Protein AF-C3YXH1-F1 (afdb_monomer_lite)

Organism: Branchiostoma floridae (NCBI:txid7739)

pLDDT: mean 86.02, std 5.79, range [61.91, 93.56]

Sequence (155 aa):
FTSGVTTVGVNAGFVGLIANSMFRRVLQVTQARVLSALPMFLIPAVTASAAWQAFVAQSMLAGNLNCPVCAQVRGASINVLAGFINPVCLAIPMVGGLARRYYTAVLPKGNDFWEFWLKTSRPVVWRMLPALLLQAAWGAMLASKEFDLYLQISK

Secondary structure (DSSP, 8-state):
-HHHHHHHHHHHHHHHHHHHHHHHHHTT--TTHHHHHHHHHHHHHHHHHHHHIIIIIHHHHTT----HHHHHHHHHHHHHIIIIIHHHHHHHHHHHHHHHHTT-S----STTHHHHHHHHHHHHHHHHHHHHHHHHHHHHHHHHHHHHHHHHH--

Structure (mmCIF, N/CA/C/O backbone):
data_AF-C3YXH1-F1
#
_entry.id   AF-C3YXH1-F1
#
loop_
_atom_site.group_PDB
_atom_site.id
_atom_site.type_symbol
_atom_site.label_atom_id
_atom_site.label_alt_id
_atom_site.label_comp_id
_atom_site.label_asym_id
_atom_site.label_entity_id
_atom_site.label_seq_id
_atom_site.pdbx_PDB_ins_code
_atom_site.Cartn_x
_atom_site.Cartn_y
_atom_site.Cartn_z
_atom_site.occupancy
_atom_site.B_iso_or_equiv
_atom_site.auth_seq_id
_atom_site.auth_comp_id
_atom_site.auth_asym_id
_atom_site.auth_atom_id
_atom_site.pdbx_PDB_model_num
ATOM 1 N N . PHE A 1 1 ? 5.422 9.863 -15.388 1.00 75.88 1 PHE A N 1
ATOM 2 C CA . PHE A 1 1 ? 6.043 9.515 -14.097 1.00 75.88 1 PHE A CA 1
ATOM 3 C C . PHE A 1 1 ? 5.339 10.181 -12.916 1.00 75.88 1 PHE A C 1
ATOM 5 O O . PHE A 1 1 ? 4.780 9.474 -12.091 1.00 75.88 1 PHE A O 1
ATOM 12 N N . THR A 1 2 ? 5.251 11.517 -12.828 1.00 80.44 2 THR A N 1
ATOM 13 C CA . THR A 1 2 ? 4.591 12.185 -11.678 1.00 80.44 2 THR A CA 1
ATOM 14 C C . THR A 1 2 ? 3.110 11.822 -11.510 1.00 80.44 2 THR A C 1
ATOM 16 O O . THR A 1 2 ? 2.654 11.626 -10.390 1.00 80.44 2 THR A O 1
ATOM 19 N N . SER A 1 3 ? 2.365 11.671 -12.610 1.00 81.62 3 SER A N 1
ATOM 20 C CA . SER A 1 3 ? 0.967 11.213 -12.586 1.00 81.62 3 SER A CA 1
ATOM 21 C C . SER A 1 3 ? 0.810 9.780 -12.061 1.00 81.62 3 SER A C 1
ATOM 23 O O . SER A 1 3 ? -0.173 9.472 -11.386 1.00 81.62 3 SER A O 1
ATOM 25 N N . GLY A 1 4 ? 1.781 8.903 -12.332 1.00 82.31 4 GLY A N 1
ATOM 26 C CA . GLY A 1 4 ? 1.781 7.542 -11.806 1.00 82.31 4 GLY A CA 1
ATOM 27 C C . GLY A 1 4 ? 2.003 7.523 -10.294 1.00 82.31 4 GLY A C 1
ATOM 28 O O . GLY A 1 4 ? 1.238 6.915 -9.550 1.00 82.31 4 GLY A O 1
ATOM 29 N N . VAL A 1 5 ? 2.981 8.299 -9.825 1.00 87.19 5 VAL A N 1
ATOM 30 C CA . VAL A 1 5 ? 3.297 8.452 -8.397 1.00 87.19 5 VAL A CA 1
ATOM 31 C C . VAL A 1 5 ? 2.099 8.978 -7.603 1.00 87.19 5 VAL A C 1
ATOM 33 O O . VAL A 1 5 ? 1.744 8.407 -6.571 1.00 87.19 5 VAL A O 1
ATOM 36 N N . THR A 1 6 ? 1.445 10.042 -8.079 1.00 88.62 6 THR A N 1
ATOM 37 C CA . THR A 1 6 ? 0.320 10.654 -7.357 1.00 88.62 6 THR A CA 1
ATOM 38 C C . THR A 1 6 ? -0.892 9.733 -7.295 1.00 88.62 6 THR A C 1
ATOM 40 O O . THR A 1 6 ? -1.500 9.600 -6.234 1.00 88.62 6 THR A O 1
ATOM 43 N N . THR A 1 7 ? -1.232 9.054 -8.393 1.00 89.19 7 THR A N 1
ATOM 44 C CA . THR A 1 7 ? -2.379 8.132 -8.424 1.00 89.19 7 THR A CA 1
ATOM 45 C C . THR A 1 7 ? -2.163 6.913 -7.529 1.00 89.19 7 THR A C 1
ATOM 47 O O . THR A 1 7 ? -3.075 6.526 -6.799 1.00 89.19 7 THR A O 1
ATOM 50 N N . VAL A 1 8 ? -0.953 6.346 -7.509 1.00 90.00 8 VAL A N 1
ATOM 51 C CA . VAL A 1 8 ? -0.587 5.235 -6.614 1.00 90.00 8 VAL A CA 1
ATOM 52 C C . VAL A 1 8 ? -0.635 5.664 -5.150 1.00 90.00 8 VAL A C 1
ATOM 54 O O . VAL A 1 8 ? -1.228 4.961 -4.330 1.00 90.00 8 VAL A O 1
ATOM 57 N N . GLY A 1 9 ? -0.088 6.837 -4.823 1.00 89.75 9 GLY A N 1
ATOM 58 C CA . GLY A 1 9 ? -0.134 7.392 -3.472 1.00 89.75 9 GLY A CA 1
ATOM 59 C C . GLY A 1 9 ? -1.560 7.619 -2.973 1.00 89.75 9 GLY A C 1
ATOM 60 O O . GLY A 1 9 ? -1.933 7.143 -1.901 1.00 89.75 9 GLY A O 1
ATOM 61 N N . VAL A 1 10 ? -2.395 8.295 -3.763 1.00 90.81 10 VAL A N 1
ATOM 62 C CA . VAL A 1 10 ? -3.790 8.571 -3.390 1.00 90.81 10 VAL A CA 1
ATOM 63 C C . VAL A 1 10 ? -4.577 7.271 -3.200 1.00 90.81 10 VAL A C 1
ATOM 65 O O . VAL A 1 10 ? -5.262 7.115 -2.187 1.00 90.81 10 VAL A O 1
ATOM 68 N N . ASN A 1 11 ? -4.426 6.305 -4.111 1.00 91.88 11 ASN A N 1
ATOM 69 C CA . ASN A 1 11 ? -5.075 4.998 -3.994 1.00 91.88 11 ASN A CA 1
ATOM 70 C C . ASN A 1 11 ? -4.630 4.244 -2.732 1.00 91.88 11 ASN A C 1
ATOM 72 O O . ASN A 1 11 ? -5.474 3.722 -2.005 1.00 91.88 11 ASN A O 1
ATOM 76 N N . ALA A 1 12 ? -3.331 4.236 -2.421 1.00 89.56 12 ALA A N 1
ATOM 77 C CA . ALA A 1 12 ? -2.803 3.623 -1.202 1.00 89.56 12 ALA A CA 1
ATOM 78 C C . ALA A 1 12 ? -3.379 4.264 0.071 1.00 89.56 12 ALA A C 1
ATOM 80 O O . ALA A 1 12 ? -3.740 3.560 1.017 1.00 89.56 12 ALA A O 1
ATOM 81 N N . GLY A 1 13 ? -3.526 5.592 0.080 1.00 90.31 13 GLY A N 1
ATOM 82 C CA . GLY A 1 13 ? -4.175 6.316 1.170 1.00 90.31 13 GLY A CA 1
ATOM 83 C C . GLY A 1 13 ? -5.637 5.899 1.359 1.00 90.31 13 GLY A C 1
ATOM 84 O O . GLY A 1 13 ? -6.065 5.626 2.482 1.00 90.31 13 GLY A O 1
ATOM 85 N N . PHE A 1 14 ? -6.410 5.777 0.274 1.00 91.06 14 PHE A N 1
ATOM 86 C CA . PHE A 1 14 ? -7.796 5.297 0.343 1.00 91.06 14 PHE A CA 1
ATOM 87 C C . PHE A 1 14 ? -7.896 3.853 0.839 1.00 91.06 14 PHE A C 1
ATOM 89 O O . PHE A 1 14 ? -8.754 3.547 1.669 1.00 91.06 14 PHE A O 1
ATOM 96 N N . VAL A 1 15 ? -6.999 2.973 0.396 1.00 90.56 15 VAL A N 1
ATOM 97 C CA . VAL A 1 15 ? -6.929 1.587 0.877 1.00 90.56 15 VAL A CA 1
ATOM 98 C C . VAL A 1 15 ? -6.634 1.546 2.378 1.00 90.56 15 VAL A C 1
ATOM 100 O O . VAL A 1 15 ? -7.294 0.800 3.104 1.00 90.56 15 VAL A O 1
ATOM 103 N N . GLY A 1 16 ? -5.739 2.408 2.874 1.00 88.94 16 GLY A N 1
ATOM 104 C CA . 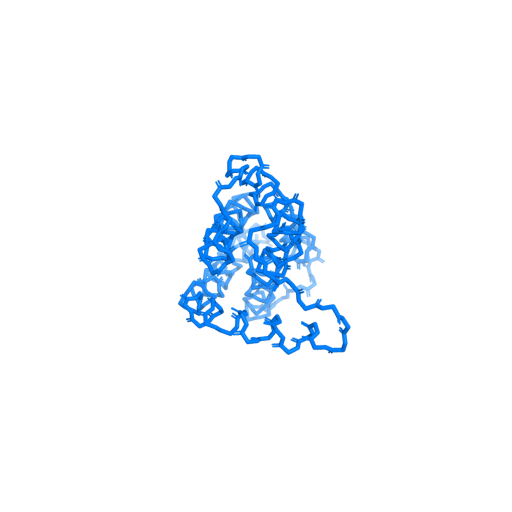GLY A 1 16 ? -5.490 2.597 4.307 1.00 88.94 16 GLY A CA 1
ATOM 105 C C . GLY A 1 16 ? -6.726 3.046 5.088 1.00 88.94 16 GLY A C 1
ATOM 106 O O . GLY A 1 16 ? -7.030 2.491 6.147 1.00 88.94 16 GLY A O 1
ATOM 107 N N . LEU A 1 17 ? -7.508 3.985 4.550 1.00 90.12 17 LEU A N 1
ATOM 108 C CA . LEU A 1 17 ? -8.765 4.427 5.166 1.00 90.12 17 LEU A CA 1
ATOM 109 C C . LEU A 1 17 ? -9.818 3.312 5.221 1.00 90.12 17 LEU A C 1
ATOM 111 O O . LEU A 1 17 ? -10.482 3.139 6.249 1.00 90.12 17 LEU A O 1
ATOM 115 N N . ILE A 1 18 ? -9.961 2.541 4.140 1.00 89.88 18 ILE A N 1
ATOM 116 C CA . ILE A 1 18 ? -10.892 1.407 4.070 1.00 89.88 18 ILE A CA 1
ATOM 117 C C . ILE A 1 18 ? -10.477 0.326 5.073 1.00 89.88 18 ILE A C 1
ATOM 119 O O . ILE A 1 18 ? -11.316 -0.124 5.858 1.00 89.88 18 ILE A O 1
ATOM 123 N N . ALA A 1 19 ? -9.191 -0.038 5.110 1.00 87.94 19 ALA A N 1
ATOM 124 C CA . ALA A 1 19 ? -8.651 -0.996 6.071 1.00 87.94 19 ALA A CA 1
ATOM 125 C C . ALA A 1 19 ? -8.918 -0.540 7.513 1.00 87.94 19 ALA A C 1
ATOM 127 O O . ALA A 1 19 ? -9.486 -1.291 8.309 1.00 87.94 19 ALA A O 1
ATOM 128 N N . ASN A 1 20 ? -8.606 0.719 7.835 1.00 89.94 20 ASN A N 1
ATOM 129 C CA . ASN A 1 20 ? -8.857 1.307 9.151 1.00 89.94 20 ASN A CA 1
ATOM 130 C C . ASN A 1 20 ? -10.349 1.249 9.531 1.00 89.94 20 ASN A C 1
ATOM 132 O O . ASN A 1 20 ? -10.689 0.881 10.654 1.00 89.94 20 ASN A O 1
ATOM 136 N N . SER A 1 21 ? -11.258 1.551 8.600 1.00 88.19 21 SER A N 1
ATOM 137 C CA . SER A 1 21 ? -12.708 1.455 8.825 1.00 88.19 21 SER A CA 1
ATOM 138 C C . SER A 1 21 ? -13.154 0.023 9.145 1.00 88.19 21 SER A C 1
ATOM 140 O O . SER A 1 21 ? -13.920 -0.191 10.089 1.00 88.19 21 SER A O 1
ATOM 142 N N . MET A 1 22 ? -12.642 -0.970 8.413 1.00 87.19 22 MET A N 1
ATOM 143 C CA . MET A 1 22 ? -12.971 -2.382 8.632 1.00 87.19 22 MET A CA 1
ATOM 144 C C . MET A 1 22 ? -12.438 -2.893 9.974 1.00 87.19 22 MET A C 1
A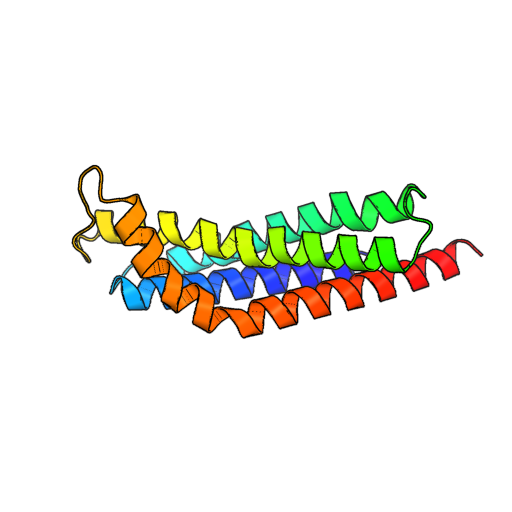TOM 146 O O . MET A 1 22 ? -13.206 -3.461 10.750 1.00 87.19 22 MET A O 1
ATOM 150 N N . PHE A 1 23 ? -11.168 -2.636 10.299 1.00 84.62 23 PHE A N 1
ATOM 151 C CA . PHE A 1 23 ? -10.588 -3.042 11.584 1.00 84.62 23 PHE A CA 1
ATOM 152 C C . PHE A 1 23 ? -11.275 -2.362 12.774 1.00 84.62 23 PHE A C 1
ATOM 154 O O . PHE A 1 23 ? -11.529 -3.009 13.789 1.00 84.62 23 PHE A O 1
ATOM 161 N N . ARG A 1 24 ? -11.669 -1.089 12.641 1.00 84.56 24 ARG A N 1
ATOM 162 C CA . ARG A 1 24 ? -12.457 -0.382 13.663 1.00 84.56 24 ARG A CA 1
ATOM 163 C C . ARG A 1 24 ? -13.817 -1.023 13.912 1.00 84.56 24 ARG A C 1
ATOM 165 O O . ARG A 1 24 ? -14.246 -1.061 15.060 1.00 84.56 24 ARG A O 1
ATOM 172 N N . ARG A 1 25 ? -14.492 -1.519 12.868 1.00 85.06 25 ARG A N 1
ATOM 173 C CA . ARG A 1 25 ? -15.769 -2.240 13.014 1.00 85.06 25 ARG A CA 1
ATOM 174 C C . ARG A 1 25 ? -15.586 -3.562 13.756 1.00 85.06 25 ARG A C 1
ATOM 176 O O . ARG A 1 25 ? -16.425 -3.889 14.584 1.00 85.06 25 ARG A O 1
ATOM 183 N N . VAL A 1 26 ? -14.496 -4.286 13.495 1.00 84.69 26 VAL A N 1
ATOM 184 C CA . VAL A 1 26 ? -14.206 -5.560 14.175 1.00 84.69 26 VAL A CA 1
ATOM 185 C C . VAL A 1 26 ? -13.865 -5.350 15.655 1.00 84.69 26 VAL A C 1
ATOM 187 O O . VAL A 1 26 ? -14.358 -6.087 16.499 1.00 84.69 26 VAL A O 1
ATOM 190 N N . LEU A 1 27 ? -13.080 -4.319 15.979 1.00 81.69 27 LEU A N 1
ATOM 191 C CA . LEU A 1 27 ? -12.648 -4.008 17.352 1.00 81.69 27 LEU A CA 1
ATOM 192 C C . LEU A 1 27 ? -13.581 -3.027 18.092 1.00 81.69 27 LEU A C 1
ATOM 194 O O . LEU A 1 27 ? -13.231 -2.550 19.165 1.00 81.69 27 LEU A O 1
ATOM 198 N N . GLN A 1 28 ? -14.741 -2.695 17.511 1.00 82.56 28 GLN A N 1
ATOM 199 C CA . GLN A 1 28 ? -15.746 -1.774 18.071 1.00 82.56 28 GLN A CA 1
ATOM 200 C C . GLN A 1 28 ? -15.193 -0.397 18.506 1.00 82.56 28 GLN A C 1
ATOM 202 O O . GLN A 1 28 ? -15.697 0.252 19.421 1.00 82.56 28 GLN A O 1
ATOM 207 N N . VAL A 1 29 ? -14.174 0.108 17.802 1.00 80.25 29 VAL A N 1
ATOM 208 C CA . VAL A 1 29 ? -13.514 1.384 18.125 1.00 80.25 29 VAL A CA 1
ATOM 209 C C . VAL A 1 29 ? -14.236 2.559 17.453 1.00 80.25 29 VAL A C 1
ATOM 211 O O . VAL A 1 29 ? -14.037 2.850 16.266 1.00 80.25 29 VAL A O 1
ATOM 214 N N . THR A 1 30 ? -15.039 3.295 18.221 1.00 76.62 30 THR A N 1
ATOM 215 C CA . THR A 1 30 ? -15.746 4.507 17.756 1.00 76.62 30 THR A CA 1
ATOM 216 C C . THR A 1 30 ? -14.937 5.794 17.947 1.00 76.62 30 THR A C 1
ATOM 218 O O . THR A 1 30 ? -15.092 6.739 17.173 1.00 76.62 30 THR A O 1
ATOM 221 N N . GLN A 1 31 ? -14.014 5.812 18.911 1.00 75.69 31 GLN A N 1
ATOM 222 C CA . GLN A 1 31 ? -13.252 6.999 19.303 1.00 75.69 31 GLN A CA 1
ATOM 223 C C . GLN A 1 31 ? -12.171 7.401 18.277 1.00 75.69 31 GLN A C 1
ATOM 225 O O . GLN A 1 31 ? -11.672 6.582 17.494 1.00 75.69 31 GLN A O 1
ATOM 230 N N . ALA A 1 32 ? -11.811 8.691 18.265 1.00 76.06 32 ALA A N 1
ATOM 231 C CA . ALA A 1 32 ? -10.717 9.272 17.471 1.00 76.06 32 ALA A CA 1
ATOM 232 C C . ALA A 1 32 ? -10.760 8.966 15.953 1.00 76.06 32 ALA A C 1
ATOM 234 O O . ALA A 1 32 ? -9.722 8.746 15.322 1.00 76.06 32 ALA A O 1
ATOM 235 N N . ARG A 1 33 ? -11.961 8.914 15.352 1.00 70.25 33 ARG A N 1
ATOM 236 C CA . ARG A 1 33 ? -12.164 8.507 13.947 1.00 70.25 33 ARG A CA 1
ATOM 237 C C . ARG A 1 33 ? -11.361 9.371 12.967 1.00 70.25 33 ARG A C 1
ATOM 239 O O . ARG A 1 33 ? -10.598 8.822 12.177 1.00 70.25 33 ARG A O 1
ATOM 246 N N . VAL A 1 34 ? -11.449 10.694 13.099 1.00 72.00 34 VAL A N 1
ATOM 247 C CA . VAL A 1 34 ? -10.720 11.660 12.253 1.00 72.00 34 VAL A CA 1
ATOM 248 C C . VAL A 1 34 ? -9.216 11.641 12.544 1.00 72.00 34 VAL A C 1
ATOM 250 O O . VAL A 1 34 ? -8.411 11.557 11.620 1.00 72.00 34 VAL A O 1
ATOM 253 N N . LEU A 1 35 ? -8.833 11.613 13.826 1.00 76.38 35 LEU A N 1
ATOM 254 C CA . LEU A 1 35 ? -7.426 11.660 14.239 1.00 76.38 35 LEU A CA 1
ATOM 255 C C . LEU A 1 35 ? -6.620 10.451 13.741 1.00 76.38 35 LEU A C 1
ATOM 257 O O . LEU A 1 35 ? -5.445 10.578 13.429 1.00 76.38 35 LEU A O 1
ATOM 261 N N . SER A 1 36 ? -7.252 9.277 13.645 1.00 77.50 36 SER A N 1
ATOM 262 C CA . SER A 1 36 ? -6.610 8.077 13.090 1.00 77.50 36 SER A CA 1
ATOM 263 C C . SER A 1 36 ? -6.661 7.993 11.564 1.00 77.50 36 SER A C 1
ATOM 265 O O . SER A 1 36 ? -5.872 7.262 10.977 1.00 77.50 36 SER A O 1
ATOM 267 N N . ALA A 1 37 ? -7.608 8.687 10.923 1.00 81.06 37 ALA A N 1
ATOM 268 C CA . ALA A 1 37 ? -7.782 8.646 9.474 1.00 81.06 37 ALA A CA 1
ATOM 269 C C . ALA A 1 37 ? -6.653 9.403 8.768 1.00 81.06 37 ALA A C 1
ATOM 271 O O . ALA A 1 37 ? -6.147 8.952 7.748 1.00 81.06 37 ALA A O 1
ATOM 272 N N . LEU A 1 38 ? -6.213 10.512 9.359 1.00 85.75 38 LEU A N 1
ATOM 273 C CA . LEU A 1 38 ? -5.156 11.359 8.819 1.00 85.75 38 LEU A CA 1
ATOM 274 C C . LEU A 1 38 ? -3.804 10.624 8.651 1.00 85.75 38 LEU A C 1
ATOM 276 O O . LEU A 1 38 ? -3.317 10.548 7.524 1.00 85.75 38 LEU A O 1
ATOM 280 N N . PRO A 1 39 ? -3.222 9.989 9.689 1.00 84.12 39 PRO A N 1
ATOM 281 C CA . PRO A 1 39 ? -2.011 9.176 9.535 1.00 84.12 39 PRO A CA 1
ATOM 282 C C . PRO A 1 39 ? -2.240 7.931 8.666 1.00 84.12 39 PRO A C 1
ATOM 284 O O . PRO A 1 39 ? -1.341 7.536 7.932 1.00 84.12 39 PRO A O 1
ATOM 287 N N . MET A 1 40 ? -3.444 7.346 8.685 1.00 87.31 40 MET A N 1
ATOM 288 C CA . MET A 1 40 ? -3.791 6.202 7.828 1.00 87.31 40 MET A CA 1
ATOM 289 C C . MET A 1 40 ? -3.878 6.536 6.346 1.00 87.31 40 MET A C 1
ATOM 291 O O . MET A 1 40 ? -3.741 5.643 5.520 1.00 87.31 40 MET A O 1
ATOM 295 N N . PHE A 1 41 ? -4.119 7.796 6.005 1.00 90.44 41 PHE A N 1
ATOM 296 C CA . PHE A 1 41 ? -4.079 8.252 4.627 1.00 90.44 41 PHE A CA 1
ATOM 297 C C . PHE A 1 41 ? -2.662 8.678 4.244 1.00 90.44 41 PHE A C 1
ATOM 299 O O . PHE A 1 41 ? -2.111 8.191 3.261 1.00 90.44 41 PHE A O 1
ATOM 306 N N . LEU A 1 42 ? -2.054 9.557 5.045 1.00 91.69 42 LEU A N 1
ATOM 307 C CA . LEU A 1 42 ? -0.785 10.195 4.706 1.00 91.69 42 LEU A CA 1
ATOM 308 C C . LEU A 1 42 ? 0.388 9.218 4.701 1.00 91.69 42 LEU A C 1
ATOM 310 O O . LEU A 1 42 ? 1.191 9.261 3.774 1.00 91.69 42 LEU A O 1
ATOM 314 N N . ILE A 1 43 ? 0.488 8.333 5.700 1.00 90.81 43 ILE A N 1
ATOM 315 C CA . ILE A 1 43 ? 1.626 7.412 5.796 1.00 90.81 43 ILE A CA 1
ATOM 316 C C . ILE A 1 43 ? 1.631 6.468 4.584 1.00 90.81 43 ILE A C 1
ATOM 318 O O . ILE A 1 43 ? 2.616 6.487 3.846 1.00 90.81 43 ILE A O 1
ATOM 322 N N . PRO A 1 44 ? 0.551 5.719 4.277 1.00 90.19 44 PRO A N 1
ATOM 323 C CA . PRO A 1 44 ? 0.543 4.852 3.102 1.00 90.19 44 PRO A CA 1
ATOM 324 C C . PRO A 1 44 ? 0.666 5.619 1.787 1.00 90.19 44 PRO A C 1
ATOM 326 O O . PRO A 1 44 ? 1.342 5.135 0.883 1.00 90.19 44 PRO A O 1
ATOM 329 N N . ALA A 1 45 ? 0.078 6.816 1.679 1.00 91.00 45 ALA A N 1
ATOM 330 C CA . ALA A 1 45 ? 0.182 7.620 0.466 1.00 91.00 45 ALA A CA 1
ATOM 331 C C . ALA A 1 45 ? 1.626 8.030 0.169 1.00 91.00 45 ALA A C 1
ATOM 333 O O . ALA A 1 45 ? 2.100 7.849 -0.954 1.00 91.00 45 ALA A O 1
ATOM 334 N N . VAL A 1 46 ? 2.350 8.532 1.171 1.00 93.25 46 VAL A N 1
ATOM 335 C CA . VAL A 1 46 ? 3.757 8.921 1.016 1.00 93.25 46 VAL A CA 1
ATOM 336 C C . VAL A 1 46 ? 4.628 7.692 0.775 1.00 93.25 46 VAL A C 1
ATOM 338 O O . VAL A 1 46 ? 5.441 7.705 -0.147 1.00 93.25 46 VAL A O 1
ATOM 341 N N . THR A 1 47 ? 4.433 6.607 1.532 1.00 92.19 47 THR A N 1
ATOM 342 C CA . THR A 1 47 ? 5.204 5.368 1.354 1.00 92.19 47 THR A CA 1
ATOM 343 C C . THR A 1 47 ? 5.022 4.785 -0.046 1.00 92.19 47 THR A C 1
ATOM 345 O O . THR A 1 47 ? 6.010 4.446 -0.693 1.00 92.19 47 THR A O 1
ATOM 348 N N . ALA A 1 48 ? 3.788 4.702 -0.548 1.00 92.69 48 ALA A N 1
ATOM 349 C CA . ALA A 1 48 ? 3.511 4.177 -1.881 1.00 92.69 48 ALA A CA 1
ATOM 350 C C . ALA A 1 48 ? 4.064 5.084 -2.986 1.00 92.69 48 ALA A C 1
ATOM 352 O O . ALA A 1 48 ? 4.655 4.584 -3.941 1.00 92.69 48 ALA A O 1
ATOM 353 N N . SER A 1 49 ? 3.957 6.406 -2.821 1.00 92.75 49 SER A N 1
ATOM 354 C CA . SER A 1 49 ? 4.539 7.382 -3.750 1.00 92.75 49 SER A CA 1
ATOM 355 C C . SER A 1 49 ? 6.062 7.244 -3.828 1.00 92.75 49 SER A C 1
ATOM 357 O O . SER A 1 49 ? 6.633 7.155 -4.915 1.00 92.75 49 SER A O 1
ATOM 359 N N . ALA A 1 50 ? 6.726 7.174 -2.671 1.00 93.31 50 ALA A N 1
ATOM 360 C CA . ALA A 1 50 ? 8.174 7.028 -2.585 1.00 93.31 50 ALA A CA 1
ATOM 361 C C . ALA A 1 50 ? 8.643 5.683 -3.155 1.00 93.31 50 ALA A C 1
ATOM 363 O O . ALA A 1 50 ? 9.613 5.640 -3.911 1.00 93.31 50 ALA A O 1
ATOM 364 N N . ALA A 1 51 ? 7.931 4.593 -2.852 1.00 93.00 51 ALA A N 1
ATOM 365 C CA . ALA A 1 51 ? 8.238 3.271 -3.384 1.00 93.00 51 ALA A CA 1
ATOM 366 C C . ALA A 1 51 ? 8.063 3.213 -4.909 1.00 93.00 51 ALA A C 1
ATOM 368 O O . ALA A 1 51 ? 8.937 2.692 -5.601 1.00 93.00 51 ALA A O 1
ATOM 369 N N . TRP A 1 52 ? 6.982 3.784 -5.451 1.00 92.25 52 TRP A N 1
ATOM 370 C CA . TRP A 1 52 ? 6.774 3.859 -6.899 1.00 92.25 52 TRP A CA 1
ATOM 371 C C . TRP A 1 52 ? 7.886 4.654 -7.578 1.00 92.25 52 TRP A C 1
ATOM 373 O O . TRP A 1 52 ? 8.484 4.196 -8.553 1.00 92.25 52 TRP A O 1
ATOM 383 N N . GLN A 1 53 ? 8.220 5.820 -7.024 1.00 92.31 53 GLN A N 1
ATOM 384 C CA . GLN A 1 53 ? 9.277 6.662 -7.563 1.00 92.31 53 GLN A CA 1
ATOM 385 C C . GLN A 1 53 ? 10.625 5.928 -7.562 1.00 92.31 53 GLN A C 1
ATOM 387 O O . GLN A 1 53 ? 11.278 5.856 -8.601 1.00 92.31 53 GLN A O 1
ATOM 392 N N . ALA A 1 54 ? 11.032 5.350 -6.431 1.00 90.50 54 ALA A N 1
ATOM 393 C CA . ALA A 1 54 ? 12.341 4.718 -6.280 1.00 90.50 54 ALA A CA 1
ATOM 394 C C . ALA A 1 54 ? 12.479 3.409 -7.074 1.00 90.50 54 ALA A C 1
ATOM 396 O O . ALA A 1 54 ? 13.504 3.168 -7.712 1.00 90.50 54 ALA A O 1
ATOM 397 N N . PHE A 1 55 ? 11.457 2.550 -7.054 1.00 89.62 55 PHE A N 1
ATOM 398 C CA . PHE A 1 55 ? 11.572 1.197 -7.601 1.00 89.62 55 PHE A CA 1
ATOM 399 C C . PHE A 1 55 ? 10.990 1.029 -9.001 1.00 89.62 55 PHE A C 1
ATOM 401 O O . PHE A 1 55 ? 11.373 0.073 -9.672 1.00 89.62 55 PHE A O 1
ATOM 408 N N . VAL A 1 56 ? 10.094 1.910 -9.449 1.00 88.69 56 VAL A N 1
ATOM 409 C CA . VAL A 1 56 ? 9.491 1.838 -10.789 1.00 88.69 56 VAL A CA 1
ATOM 410 C C . VAL A 1 56 ? 10.060 2.950 -11.662 1.00 88.69 56 VAL A C 1
ATOM 412 O O . VAL A 1 56 ? 10.831 2.664 -12.577 1.00 88.69 56 VAL A O 1
ATOM 415 N N . ALA A 1 57 ? 9.779 4.213 -11.332 1.00 88.69 57 ALA A N 1
ATOM 416 C CA . ALA A 1 57 ? 10.138 5.345 -12.189 1.00 88.69 57 ALA A CA 1
ATOM 417 C C . ALA A 1 57 ? 11.660 5.499 -12.363 1.00 88.69 57 ALA A C 1
ATOM 419 O O . ALA A 1 57 ? 12.150 5.549 -13.488 1.00 88.69 57 ALA A O 1
ATOM 420 N N . GLN A 1 58 ? 12.431 5.512 -11.269 1.00 87.81 58 GLN A N 1
ATOM 421 C CA . GLN A 1 58 ? 13.895 5.631 -11.343 1.00 87.81 58 GLN A CA 1
ATOM 422 C C . GLN A 1 58 ? 14.545 4.426 -12.034 1.00 87.81 58 GLN A C 1
ATOM 424 O O . GLN A 1 58 ? 15.503 4.587 -12.781 1.00 87.81 58 GLN A O 1
ATOM 429 N N . SER A 1 59 ? 14.007 3.218 -11.835 1.00 85.19 59 SER A N 1
ATOM 430 C CA . SER A 1 59 ? 14.551 2.007 -12.466 1.00 85.19 59 SER A CA 1
ATOM 431 C C . SER A 1 59 ? 14.302 1.959 -13.979 1.00 85.19 59 SER A C 1
ATOM 433 O O . SER A 1 59 ? 15.135 1.419 -14.705 1.00 85.19 59 SER A O 1
ATOM 435 N N . MET A 1 60 ? 13.195 2.539 -14.459 1.00 83.38 60 MET A N 1
ATOM 436 C CA . MET A 1 60 ? 12.940 2.730 -15.893 1.00 83.38 60 MET A CA 1
ATOM 437 C C . MET A 1 60 ? 13.872 3.788 -16.491 1.00 83.38 60 MET A C 1
ATOM 439 O O . MET A 1 60 ? 14.505 3.542 -17.510 1.00 83.38 60 MET A O 1
ATOM 443 N N . LEU A 1 61 ? 14.013 4.938 -15.823 1.00 83.50 61 LEU A N 1
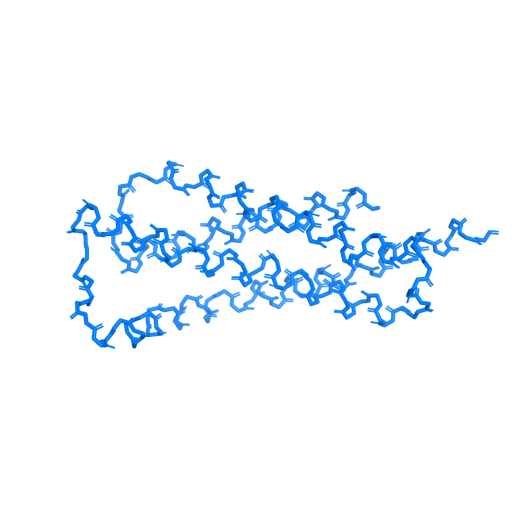ATOM 444 C CA . LEU A 1 61 ? 14.869 6.035 -16.290 1.00 83.50 61 LEU A CA 1
ATOM 445 C C . LEU A 1 61 ? 16.355 5.654 -16.331 1.00 83.50 61 LEU A C 1
ATOM 447 O O . LEU A 1 61 ? 17.069 6.089 -17.227 1.00 83.50 61 LEU A O 1
ATOM 451 N N . ALA A 1 62 ? 16.809 4.808 -15.405 1.00 84.81 62 ALA A N 1
ATOM 452 C CA . ALA A 1 62 ? 18.173 4.288 -15.378 1.00 84.81 62 ALA A CA 1
ATOM 453 C C . ALA A 1 62 ? 18.470 3.244 -16.479 1.00 84.81 62 ALA A C 1
ATOM 455 O O . ALA A 1 62 ? 19.583 2.727 -16.528 1.00 84.81 62 ALA A O 1
ATOM 456 N N . GLY A 1 63 ? 17.497 2.884 -17.328 1.00 79.00 63 GLY A N 1
ATOM 457 C CA . GLY A 1 63 ? 17.683 1.922 -18.424 1.00 79.00 63 GLY A CA 1
ATOM 458 C C . GLY A 1 63 ? 17.867 0.466 -17.975 1.00 79.00 63 GLY A C 1
ATOM 459 O O . GLY A 1 63 ? 18.283 -0.382 -18.761 1.00 79.00 63 GLY A O 1
ATOM 460 N N . ASN A 1 64 ? 17.559 0.151 -16.712 1.00 74.50 64 ASN A N 1
ATOM 461 C CA . ASN A 1 64 ? 17.750 -1.190 -16.146 1.00 74.50 64 ASN A CA 1
ATOM 462 C C . ASN A 1 64 ? 16.573 -2.142 -16.456 1.00 74.50 64 ASN A C 1
ATOM 464 O O . ASN A 1 64 ? 16.623 -3.334 -16.160 1.00 74.50 64 ASN A O 1
ATOM 468 N N . LEU A 1 65 ? 15.488 -1.630 -17.046 1.00 73.44 65 LEU A N 1
ATOM 469 C CA . LEU A 1 65 ? 14.359 -2.424 -17.529 1.00 73.44 65 LEU A CA 1
ATOM 470 C C . LEU A 1 65 ? 14.172 -2.199 -19.030 1.00 73.44 65 LEU A C 1
ATOM 472 O O . LEU A 1 65 ? 13.610 -1.189 -19.431 1.00 73.44 65 LEU A O 1
ATOM 476 N N . ASN A 1 66 ? 14.566 -3.182 -19.843 1.00 73.81 66 ASN A N 1
ATOM 477 C CA . ASN A 1 66 ? 14.350 -3.173 -21.298 1.00 73.81 66 ASN A CA 1
ATOM 478 C C . ASN A 1 66 ? 13.174 -4.061 -21.747 1.00 73.81 66 ASN A C 1
ATOM 480 O O . ASN A 1 66 ? 12.938 -4.225 -22.940 1.00 73.81 66 ASN A O 1
ATOM 484 N N . CYS A 1 67 ? 12.434 -4.662 -20.806 1.00 85.50 67 CYS A N 1
ATOM 485 C CA . CYS A 1 67 ? 11.343 -5.590 -21.109 1.00 85.50 67 CYS A CA 1
ATOM 486 C C . CYS A 1 67 ? 9.989 -5.059 -20.600 1.00 85.50 67 CYS A C 1
ATOM 488 O O . CYS A 1 67 ? 9.875 -4.766 -19.402 1.00 85.50 67 CYS A O 1
ATOM 490 N N . PRO A 1 68 ? 8.941 -5.019 -21.452 1.00 82.88 68 PRO A N 1
ATOM 491 C CA . PRO A 1 68 ? 7.614 -4.537 -21.059 1.00 82.88 68 PRO A CA 1
ATOM 492 C C . PRO A 1 68 ? 6.986 -5.394 -19.951 1.00 82.88 68 PRO A C 1
ATOM 494 O O . PRO A 1 68 ? 6.347 -4.869 -19.041 1.00 82.88 68 PRO A O 1
ATOM 497 N N . VAL A 1 69 ? 7.224 -6.709 -19.961 1.00 88.00 69 VAL A N 1
ATOM 498 C CA . VAL A 1 69 ? 6.715 -7.625 -18.925 1.00 88.00 69 VAL A CA 1
ATOM 499 C C . VAL A 1 69 ? 7.418 -7.384 -17.586 1.00 88.00 69 VAL A C 1
ATOM 501 O O . VAL A 1 69 ? 6.776 -7.391 -16.539 1.00 88.00 69 VAL A O 1
ATOM 504 N N . CYS A 1 70 ? 8.725 -7.103 -17.599 1.00 88.56 70 CYS A N 1
ATOM 505 C CA . CYS A 1 70 ? 9.474 -6.795 -16.378 1.00 88.56 70 CYS A CA 1
ATOM 506 C C . CYS A 1 70 ? 8.951 -5.512 -15.712 1.00 88.56 70 CYS A C 1
ATOM 508 O O . CYS A 1 70 ? 8.746 -5.484 -14.497 1.00 88.56 70 CYS A O 1
ATOM 510 N N . ALA A 1 71 ? 8.654 -4.483 -16.513 1.00 87.44 71 ALA A N 1
ATOM 511 C CA . ALA A 1 71 ? 8.033 -3.245 -16.048 1.00 87.44 71 ALA A CA 1
ATOM 512 C C . ALA A 1 71 ? 6.666 -3.495 -15.397 1.00 87.44 71 ALA A C 1
ATOM 514 O O . ALA A 1 71 ? 6.418 -3.023 -14.287 1.00 87.44 71 ALA A O 1
ATOM 515 N N . GLN A 1 72 ? 5.810 -4.288 -16.043 1.00 90.19 72 GLN A N 1
ATOM 516 C CA . GLN A 1 72 ? 4.482 -4.629 -15.528 1.00 90.19 72 GLN A CA 1
ATOM 517 C C . GLN A 1 72 ? 4.544 -5.409 -14.212 1.00 90.19 72 GLN A C 1
ATOM 519 O O . GLN A 1 72 ? 3.879 -5.034 -13.249 1.00 90.19 72 GLN A O 1
ATOM 524 N N . VAL A 1 73 ? 5.361 -6.464 -14.140 1.00 92.06 73 VAL A N 1
ATOM 525 C CA . VAL A 1 73 ? 5.496 -7.298 -12.933 1.00 92.06 73 VAL A CA 1
ATOM 526 C C . VAL A 1 73 ? 6.075 -6.481 -11.776 1.00 92.06 73 VAL A C 1
ATOM 528 O O . VAL A 1 73 ? 5.606 -6.585 -10.638 1.00 92.06 73 VAL A O 1
ATOM 531 N N . ARG A 1 74 ? 7.050 -5.609 -12.053 1.00 90.56 74 ARG A N 1
ATOM 532 C CA . ARG A 1 74 ? 7.640 -4.729 -11.040 1.00 90.56 74 ARG A CA 1
ATOM 533 C C . ARG A 1 74 ? 6.648 -3.669 -10.561 1.00 90.56 74 ARG A C 1
ATOM 535 O O . ARG A 1 74 ? 6.490 -3.491 -9.359 1.00 90.56 74 ARG A O 1
ATOM 542 N N . GLY A 1 75 ? 5.917 -3.027 -11.468 1.00 89.81 75 GLY A N 1
ATOM 543 C CA . GLY A 1 75 ? 4.852 -2.085 -11.119 1.00 89.81 75 GLY A CA 1
ATOM 544 C C . GLY A 1 75 ? 3.741 -2.729 -10.290 1.00 89.81 75 GLY A C 1
ATOM 545 O O . GLY A 1 75 ? 3.365 -2.209 -9.241 1.00 89.81 75 GLY A O 1
ATOM 546 N N . ALA A 1 76 ? 3.259 -3.901 -10.703 1.00 92.75 76 ALA A N 1
ATOM 547 C CA . ALA A 1 76 ? 2.231 -4.645 -9.980 1.00 92.75 76 ALA A CA 1
ATOM 548 C C . ALA A 1 76 ? 2.690 -5.038 -8.568 1.00 92.75 76 ALA A C 1
ATOM 550 O O . ALA A 1 76 ? 1.977 -4.791 -7.595 1.00 92.75 76 ALA A O 1
ATOM 551 N N . SER A 1 77 ? 3.892 -5.608 -8.441 1.00 92.81 77 SER A N 1
ATOM 552 C CA . SER A 1 77 ? 4.434 -6.046 -7.147 1.00 92.81 77 SER A CA 1
ATOM 553 C C . SER A 1 77 ? 4.657 -4.878 -6.186 1.00 92.81 77 SER A C 1
ATOM 555 O O . SER A 1 77 ? 4.226 -4.955 -5.036 1.00 92.81 77 SER A O 1
ATOM 557 N N . ILE A 1 78 ? 5.238 -3.767 -6.649 1.00 93.31 78 ILE A N 1
ATOM 558 C CA . ILE A 1 78 ? 5.428 -2.569 -5.821 1.00 93.31 78 ILE A CA 1
ATOM 559 C C . ILE A 1 78 ? 4.083 -1.953 -5.422 1.00 93.31 78 ILE A C 1
ATOM 561 O O . ILE A 1 78 ? 3.917 -1.590 -4.256 1.00 93.31 78 ILE A O 1
ATOM 565 N N . ASN A 1 79 ? 3.096 -1.889 -6.324 1.00 92.62 79 ASN A N 1
ATOM 566 C CA . ASN A 1 79 ? 1.774 -1.357 -5.979 1.00 92.62 79 ASN A CA 1
ATOM 567 C C . ASN A 1 79 ? 1.047 -2.224 -4.944 1.00 92.62 79 ASN A C 1
ATOM 569 O O . ASN A 1 79 ? 0.381 -1.705 -4.054 1.00 92.62 79 ASN A O 1
ATOM 573 N N . VAL A 1 80 ? 1.185 -3.548 -5.024 1.00 93.56 80 VAL A N 1
ATOM 574 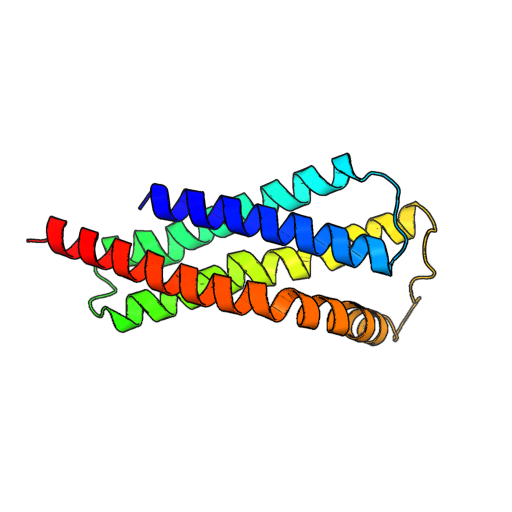C CA . VAL A 1 80 ? 0.609 -4.467 -4.034 1.00 93.56 80 VAL A CA 1
ATOM 575 C C . VAL A 1 80 ? 1.316 -4.328 -2.686 1.00 93.56 80 VAL A C 1
ATOM 577 O O . VAL A 1 80 ? 0.660 -4.178 -1.655 1.00 93.56 80 VAL A O 1
ATOM 580 N N . LEU A 1 81 ? 2.649 -4.330 -2.674 1.00 93.44 81 LEU A N 1
ATOM 581 C CA . LEU A 1 81 ? 3.431 -4.245 -1.440 1.00 93.44 81 LEU A CA 1
ATOM 582 C C . LEU A 1 81 ? 3.219 -2.903 -0.731 1.00 93.44 81 LEU A C 1
ATOM 584 O O . LEU A 1 81 ? 2.838 -2.866 0.440 1.00 93.44 81 LEU A O 1
ATOM 588 N N . ALA A 1 82 ? 3.425 -1.798 -1.444 1.00 91.06 82 ALA A N 1
ATOM 589 C CA . ALA A 1 82 ? 3.377 -0.464 -0.860 1.00 91.06 82 ALA A CA 1
ATOM 590 C C . ALA A 1 82 ? 1.950 0.101 -0.775 1.00 91.06 82 ALA A C 1
ATOM 592 O O . ALA A 1 82 ? 1.646 0.862 0.144 1.00 91.06 82 ALA A O 1
ATOM 593 N N . GLY A 1 83 ? 1.071 -0.277 -1.705 1.00 87.50 83 GLY A N 1
ATOM 594 C CA . GLY A 1 83 ? -0.287 0.254 -1.807 1.00 87.50 83 GLY A CA 1
ATOM 595 C C . GLY A 1 83 ? -1.368 -0.572 -1.108 1.00 87.50 83 GLY A C 1
ATOM 596 O O . GLY A 1 83 ? -2.403 -0.003 -0.764 1.00 87.50 83 GLY A O 1
ATOM 597 N N . PHE A 1 84 ? -1.149 -1.869 -0.865 1.00 90.75 84 PHE A N 1
ATOM 598 C CA . PHE A 1 84 ? -2.125 -2.738 -0.192 1.00 90.75 84 PHE A CA 1
ATOM 599 C C . PHE A 1 84 ? -1.584 -3.345 1.102 1.00 90.75 84 PHE A C 1
ATOM 601 O O . PHE A 1 84 ? -2.163 -3.158 2.172 1.00 90.75 84 PHE A O 1
ATOM 608 N N . ILE A 1 85 ? -0.457 -4.056 1.027 1.00 91.06 85 ILE A N 1
ATOM 609 C CA . ILE A 1 85 ? 0.077 -4.804 2.171 1.00 91.06 85 ILE A CA 1
ATOM 610 C C . ILE A 1 85 ? 0.497 -3.839 3.281 1.00 91.06 85 ILE A C 1
ATOM 612 O O . ILE A 1 85 ? 0.090 -4.013 4.428 1.00 91.06 85 ILE A O 1
ATOM 616 N N . ASN A 1 86 ? 1.235 -2.783 2.937 1.00 89.44 86 ASN A N 1
ATOM 617 C CA . ASN A 1 86 ? 1.651 -1.755 3.886 1.00 89.44 86 ASN A CA 1
ATOM 618 C C . ASN A 1 86 ? 0.468 -1.126 4.663 1.00 89.44 86 ASN A C 1
ATOM 620 O O . ASN A 1 86 ? 0.473 -1.225 5.890 1.00 89.44 86 ASN A O 1
ATOM 624 N N . PRO A 1 87 ? -0.576 -0.548 4.027 1.00 88.56 87 PRO A N 1
ATOM 625 C CA . PRO A 1 87 ? -1.706 0.023 4.766 1.00 88.56 87 PRO A CA 1
ATOM 626 C C . PRO A 1 87 ? -2.484 -0.997 5.610 1.00 88.56 87 PRO A C 1
ATOM 628 O O . PRO A 1 87 ? -2.902 -0.671 6.722 1.00 88.56 87 PRO A O 1
ATOM 631 N N . VAL A 1 88 ? -2.671 -2.230 5.126 1.00 87.56 88 VAL A N 1
ATOM 632 C CA . VAL A 1 88 ? -3.378 -3.284 5.878 1.00 87.56 88 VAL A CA 1
ATOM 633 C C . VAL A 1 88 ? -2.589 -3.688 7.125 1.00 87.56 88 VAL A C 1
ATOM 635 O O . VAL A 1 88 ? -3.164 -3.777 8.212 1.00 87.56 88 VAL A O 1
ATOM 638 N N . CYS A 1 89 ? -1.272 -3.865 6.998 1.00 88.31 89 CYS A N 1
ATOM 639 C CA . CYS A 1 89 ? -0.390 -4.152 8.126 1.00 88.31 89 CYS A CA 1
ATOM 640 C C . CYS A 1 89 ? -0.319 -2.984 9.110 1.00 88.31 89 CYS A C 1
ATOM 642 O O . CYS A 1 89 ? -0.302 -3.220 10.312 1.00 88.31 89 CYS A O 1
ATOM 644 N N . LEU A 1 90 ? -0.324 -1.736 8.630 1.00 87.81 90 LEU A N 1
ATOM 645 C CA . LEU A 1 90 ? -0.300 -0.543 9.479 1.00 87.81 90 LEU A CA 1
ATOM 646 C C . LEU A 1 90 ? -1.598 -0.385 10.290 1.00 87.81 90 LEU A C 1
ATOM 648 O O . LEU A 1 90 ? -1.571 0.091 11.427 1.00 87.81 90 LEU A O 1
ATOM 652 N N . ALA A 1 91 ? -2.743 -0.796 9.732 1.00 87.38 91 ALA A N 1
ATOM 653 C CA . ALA A 1 91 ? -4.048 -0.692 10.387 1.00 87.38 91 ALA A CA 1
ATOM 654 C C . ALA A 1 91 ? -4.148 -1.529 11.673 1.00 87.38 91 ALA A C 1
ATOM 656 O O . ALA A 1 91 ? -4.780 -1.094 12.638 1.00 87.38 91 ALA A O 1
ATOM 657 N N . ILE A 1 92 ? -3.477 -2.681 11.719 1.00 86.75 92 ILE A N 1
ATOM 658 C CA . ILE A 1 92 ? -3.446 -3.595 12.870 1.00 86.75 92 ILE A CA 1
ATOM 659 C C . ILE A 1 92 ? -2.916 -2.914 14.151 1.00 86.75 92 ILE A C 1
ATOM 661 O O . ILE A 1 92 ? -3.687 -2.770 15.106 1.00 86.75 92 ILE A O 1
ATOM 665 N N . PRO A 1 93 ? -1.653 -2.439 14.212 1.00 85.81 93 PRO A N 1
ATOM 666 C CA . PRO A 1 93 ? -1.110 -1.816 15.415 1.00 85.81 93 PRO A CA 1
ATOM 667 C C . PRO A 1 93 ? -1.818 -0.504 15.753 1.00 85.81 93 PRO A C 1
ATOM 669 O O . PRO A 1 93 ? -2.003 -0.198 16.930 1.00 85.81 93 PRO A O 1
ATOM 672 N N . MET A 1 94 ? -2.268 0.255 14.751 1.00 85.12 94 MET A N 1
ATOM 673 C CA . MET A 1 94 ? -2.951 1.526 14.982 1.00 85.12 94 MET A CA 1
ATOM 674 C C . MET A 1 94 ? -4.289 1.325 15.702 1.00 85.12 94 MET A C 1
ATOM 676 O O . MET A 1 94 ? -4.532 1.929 16.749 1.00 85.12 94 MET A O 1
ATOM 680 N N . VAL A 1 95 ? -5.157 0.456 15.168 1.00 85.62 95 VAL A N 1
ATOM 681 C CA . VAL A 1 95 ? -6.476 0.188 15.758 1.00 85.62 95 VAL A CA 1
ATOM 682 C C . VAL A 1 95 ? -6.332 -0.619 17.047 1.00 85.62 95 VAL A C 1
ATOM 684 O O . VAL A 1 95 ? -7.051 -0.346 18.004 1.00 85.62 95 VAL A O 1
ATOM 687 N N . GLY A 1 96 ? -5.363 -1.535 17.130 1.00 84.25 96 GLY A N 1
ATOM 688 C CA . GLY A 1 96 ? -5.037 -2.246 18.368 1.00 84.25 96 GLY A CA 1
ATOM 689 C C . GLY A 1 96 ? -4.576 -1.310 19.492 1.00 84.25 96 GLY A C 1
ATOM 690 O O . GLY A 1 96 ? -5.027 -1.436 20.631 1.00 84.25 96 GLY A O 1
ATOM 691 N N . GLY A 1 97 ? -3.737 -0.320 19.177 1.00 84.75 97 GLY A N 1
ATOM 692 C CA . GLY A 1 97 ? -3.288 0.699 20.128 1.00 84.75 97 GLY A CA 1
ATOM 693 C C . GLY A 1 97 ? -4.433 1.586 20.621 1.00 84.75 97 GLY A C 1
ATOM 694 O O . GLY A 1 97 ? -4.562 1.826 21.823 1.00 84.75 97 GLY A O 1
ATOM 695 N N . LEU A 1 98 ? -5.317 2.009 19.713 1.00 83.88 98 LEU A N 1
ATOM 696 C CA . LEU A 1 98 ? -6.560 2.708 20.057 1.00 83.88 98 LEU A CA 1
ATOM 697 C C . LEU A 1 98 ? -7.456 1.851 20.957 1.00 83.88 98 LEU A C 1
ATOM 699 O O . LEU A 1 98 ? -7.968 2.345 21.962 1.00 83.88 98 LEU A O 1
ATOM 703 N N . ALA A 1 99 ? -7.607 0.567 20.633 1.00 83.81 99 ALA A N 1
ATOM 704 C CA . ALA A 1 99 ? -8.444 -0.341 21.397 1.00 83.81 99 ALA A CA 1
ATOM 705 C C . ALA A 1 99 ? -7.934 -0.526 22.833 1.00 83.81 99 ALA A C 1
ATOM 707 O O . ALA A 1 99 ? -8.727 -0.474 23.775 1.00 83.81 99 ALA A O 1
ATOM 708 N N . ARG A 1 100 ? -6.608 -0.623 23.006 1.00 83.56 100 ARG A N 1
ATOM 709 C CA . ARG A 1 100 ? -5.946 -0.680 24.316 1.00 83.56 100 ARG A CA 1
ATOM 710 C C . ARG A 1 100 ? -6.098 0.618 25.110 1.00 83.56 100 ARG A C 1
ATOM 712 O O . ARG A 1 100 ? -6.304 0.558 26.316 1.00 83.56 100 ARG A O 1
ATOM 719 N N . ARG A 1 101 ? -6.004 1.782 24.459 1.00 83.75 101 ARG A N 1
ATOM 720 C CA . ARG A 1 101 ? -6.099 3.092 25.129 1.00 83.75 101 ARG A CA 1
ATOM 721 C C . ARG A 1 101 ? -7.511 3.411 25.618 1.00 83.75 101 ARG A C 1
ATOM 723 O O . ARG A 1 101 ? -7.658 4.017 26.671 1.00 83.75 101 ARG A O 1
ATOM 730 N N . TYR A 1 102 ? -8.526 3.019 24.852 1.00 82.88 102 TYR A N 1
ATOM 731 C CA . TYR A 1 102 ? -9.931 3.299 25.157 1.00 82.88 102 TYR A CA 1
ATOM 732 C C . TYR A 1 102 ? -10.681 2.108 25.772 1.00 82.88 102 TYR A C 1
ATOM 734 O O . TYR A 1 102 ? -11.894 2.193 25.919 1.00 82.88 102 TYR A O 1
ATOM 742 N N . TYR A 1 103 ? -9.990 1.009 26.109 1.00 79.69 103 TYR A N 1
ATOM 743 C CA . TYR A 1 103 ? -10.577 -0.216 26.681 1.00 79.69 103 TYR A CA 1
ATOM 744 C C . TYR A 1 103 ? -11.829 -0.711 25.932 1.00 79.69 103 TYR A C 1
ATOM 746 O O . TYR A 1 103 ? -12.808 -1.140 26.532 1.00 79.69 103 TYR A O 1
ATOM 754 N N . THR A 1 104 ? -11.803 -0.628 24.601 1.00 77.69 104 THR A N 1
ATOM 755 C CA . THR A 1 104 ? -12.973 -0.932 23.746 1.00 77.69 104 THR A CA 1
ATOM 756 C C . THR A 1 104 ? -13.094 -2.413 23.400 1.00 77.69 104 THR A C 1
ATOM 758 O O . THR A 1 104 ? -14.189 -2.882 23.115 1.00 77.69 104 THR A O 1
ATOM 761 N N . ALA A 1 105 ? -11.991 -3.163 23.450 1.00 76.81 105 ALA A N 1
ATOM 762 C CA . ALA A 1 105 ? -11.968 -4.601 23.213 1.00 76.81 105 ALA A CA 1
ATOM 763 C C . ALA A 1 105 ? -10.994 -5.281 24.182 1.00 76.81 105 ALA A C 1
ATOM 765 O O . ALA A 1 105 ? -9.997 -4.682 24.595 1.00 76.81 105 ALA A O 1
ATOM 766 N N . VAL A 1 106 ? -11.257 -6.542 24.529 1.00 74.50 106 VAL A N 1
ATOM 767 C CA . VAL A 1 106 ? -10.319 -7.358 25.308 1.00 74.50 106 VAL A CA 1
ATOM 768 C C . VAL A 1 106 ? -9.222 -7.836 24.360 1.00 74.50 106 VAL A C 1
ATOM 770 O O . VAL A 1 106 ? -9.436 -8.745 23.562 1.00 74.50 106 VAL A O 1
ATOM 773 N N . LEU A 1 107 ? -8.055 -7.191 24.409 1.00 77.94 107 LEU A N 1
ATOM 774 C CA . LEU A 1 107 ? -6.882 -7.658 23.671 1.00 77.94 107 LEU A CA 1
ATOM 775 C C . LEU A 1 107 ? -6.216 -8.823 24.424 1.00 77.94 107 LEU A C 1
ATOM 777 O O . LEU A 1 107 ? -6.111 -8.759 25.655 1.00 77.94 107 LEU A O 1
ATOM 781 N N . PRO A 1 108 ? -5.729 -9.859 23.715 1.00 77.62 108 PRO A N 1
ATOM 782 C CA . PRO A 1 108 ? -5.017 -10.973 24.334 1.00 77.62 108 PRO A CA 1
ATOM 783 C C . PRO A 1 108 ? -3.748 -10.482 25.041 1.00 77.62 108 PRO A C 1
ATOM 785 O O . PRO A 1 108 ? -3.004 -9.646 24.521 1.00 77.62 108 PRO A O 1
ATOM 788 N N . LYS A 1 109 ? -3.494 -11.016 26.238 1.00 70.06 109 LYS A N 1
ATOM 789 C CA . LYS A 1 109 ? -2.272 -10.783 27.015 1.00 70.06 109 LYS A CA 1
ATOM 790 C C . LYS A 1 109 ? -1.447 -12.073 26.994 1.00 70.06 109 LYS A C 1
ATOM 792 O O . LYS A 1 109 ? -1.772 -12.993 27.731 1.00 70.06 109 LYS A O 1
ATOM 797 N N . GLY A 1 110 ? -0.410 -12.152 26.158 1.00 75.38 110 GLY A N 1
ATOM 798 C CA . GLY A 1 110 ? 0.513 -13.298 26.128 1.00 75.38 110 GLY A CA 1
ATOM 799 C C . GLY A 1 110 ? 0.620 -13.991 24.766 1.00 75.38 110 GLY A C 1
ATOM 800 O O . GLY A 1 110 ? 0.553 -13.329 23.730 1.00 75.38 110 GLY A O 1
ATOM 801 N N . ASN A 1 111 ? 0.8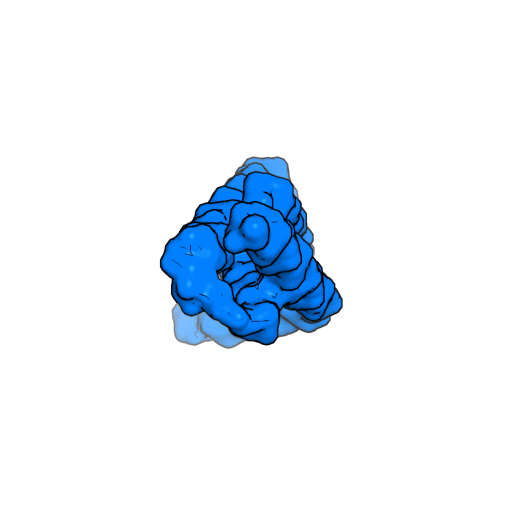12 -15.316 24.785 1.00 73.81 111 ASN A N 1
ATOM 802 C CA . ASN A 1 111 ? 1.142 -16.137 23.608 1.00 73.81 111 ASN A CA 1
ATOM 803 C C . ASN A 1 111 ? 0.066 -16.144 22.505 1.00 73.81 111 ASN A C 1
ATOM 805 O O . ASN A 1 111 ? 0.397 -16.349 21.340 1.00 73.81 111 ASN A O 1
ATOM 809 N N . ASP A 1 112 ? -1.188 -15.830 22.837 1.00 83.12 112 ASP A N 1
ATOM 810 C CA . ASP A 1 112 ? -2.317 -15.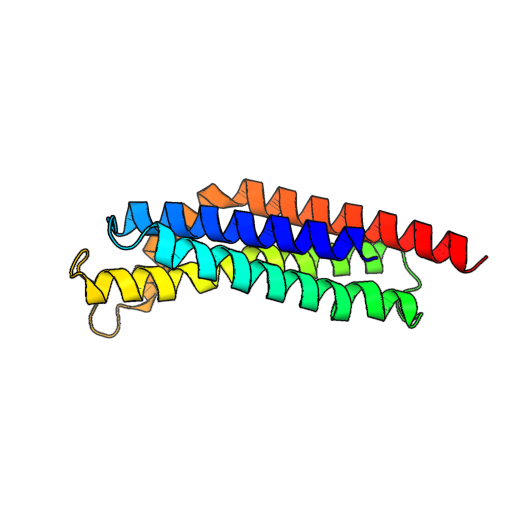880 21.891 1.00 83.12 112 ASP A CA 1
ATOM 811 C C . ASP A 1 112 ? -2.444 -14.614 21.020 1.00 83.12 112 ASP A C 1
ATOM 813 O O . ASP A 1 112 ? -3.411 -14.437 20.272 1.00 83.12 112 ASP A O 1
ATOM 817 N N . PHE A 1 113 ? -1.471 -13.699 21.101 1.00 81.75 113 PHE A N 1
ATOM 818 C CA . PHE A 1 113 ? -1.461 -12.457 20.328 1.00 81.75 113 PHE A CA 1
ATOM 819 C C . PHE A 1 113 ? -1.527 -12.713 18.818 1.00 81.75 113 PHE A C 1
ATOM 821 O O . PHE A 1 113 ? -2.347 -12.112 18.120 1.00 81.75 113 PHE A O 1
ATOM 828 N N . TRP A 1 114 ? -0.683 -13.614 18.309 1.00 81.06 114 TRP A N 1
ATOM 829 C CA . TRP A 1 114 ? -0.619 -13.904 16.877 1.00 81.06 114 TRP A CA 1
ATOM 830 C C . TRP A 1 114 ? -1.896 -14.558 16.363 1.00 81.06 114 TRP A C 1
ATOM 832 O O . TRP A 1 114 ? -2.409 -14.154 15.321 1.00 81.06 114 TRP A O 1
ATOM 842 N N . GLU A 1 115 ? -2.447 -15.514 17.108 1.00 86.00 115 GLU A N 1
ATOM 843 C CA . GLU A 1 115 ? -3.672 -16.207 16.715 1.00 86.00 115 GLU A CA 1
ATOM 844 C C . GLU A 1 115 ? -4.866 -15.247 16.649 1.00 86.00 115 GLU A C 1
ATOM 846 O O . GLU A 1 115 ? -5.618 -15.247 15.671 1.00 86.00 115 GLU A O 1
ATOM 851 N N . PHE A 1 116 ? -4.995 -14.353 17.631 1.00 85.69 116 PHE A N 1
ATOM 852 C CA . PHE A 1 116 ? -6.033 -13.326 17.640 1.00 85.69 116 PHE A CA 1
ATOM 853 C C . PHE A 1 116 ? -5.963 -12.412 16.411 1.00 85.69 116 PHE A C 1
ATOM 855 O O . PHE A 1 116 ? -6.986 -12.161 15.765 1.00 85.69 116 PHE A O 1
ATOM 862 N N . TRP A 1 117 ? -4.768 -11.925 16.059 1.00 83.69 117 TRP A N 1
ATOM 863 C CA . TRP A 1 117 ? -4.593 -11.043 14.905 1.00 83.69 117 TRP A CA 1
ATOM 864 C C . TRP A 1 117 ? -4.752 -11.771 13.578 1.00 83.69 117 TRP A C 1
ATOM 866 O O . TRP A 1 117 ? -5.343 -11.208 12.656 1.00 83.69 117 TRP A O 1
ATOM 876 N N . LEU A 1 118 ? -4.314 -13.026 13.470 1.00 84.31 118 LEU A N 1
ATOM 877 C CA . LEU A 1 118 ? -4.565 -13.860 12.293 1.00 84.31 118 LEU A CA 1
ATOM 878 C C . LEU A 1 118 ? -6.067 -14.092 12.103 1.00 84.31 118 LEU A C 1
ATOM 880 O O . LEU A 1 118 ? -6.598 -13.859 11.017 1.00 84.31 118 LEU A O 1
ATOM 884 N N . LYS A 1 119 ? -6.787 -14.459 13.167 1.00 85.81 119 LYS A N 1
ATOM 885 C CA . LYS A 1 119 ? -8.239 -14.682 13.130 1.00 85.81 119 LYS A CA 1
ATOM 886 C C . LYS A 1 119 ? -9.018 -13.403 12.812 1.00 85.81 119 LYS A C 1
ATOM 888 O O . LYS A 1 119 ? -9.972 -13.449 12.041 1.00 85.81 119 LYS A O 1
ATOM 893 N N . THR A 1 120 ? -8.583 -12.266 13.354 1.00 84.75 120 THR A N 1
ATOM 894 C CA . THR A 1 120 ? -9.182 -10.939 13.125 1.00 84.75 120 THR A CA 1
ATOM 895 C C . THR A 1 120 ? -8.906 -10.400 11.721 1.00 84.75 120 THR A C 1
ATOM 897 O O . THR A 1 120 ? -9.798 -9.835 11.089 1.00 84.75 120 THR A O 1
ATOM 900 N N . SER A 1 121 ? -7.686 -10.570 11.207 1.00 84.88 121 SER A N 1
ATOM 901 C CA . SER A 1 121 ? -7.282 -10.050 9.894 1.00 84.88 121 SER A CA 1
ATOM 902 C C . SER A 1 121 ? -7.836 -10.874 8.736 1.00 84.88 121 SER A C 1
ATOM 904 O O . SER A 1 121 ? -8.195 -10.296 7.713 1.00 84.88 121 SER A O 1
ATOM 906 N N . ARG A 1 122 ? -7.995 -12.195 8.893 1.00 86.12 122 ARG A N 1
ATOM 907 C CA . ARG A 1 122 ? -8.507 -13.096 7.848 1.00 86.12 122 ARG A CA 1
ATOM 908 C C . ARG A 1 122 ? -9.792 -12.581 7.171 1.00 86.12 122 ARG A C 1
ATOM 910 O O . ARG A 1 122 ? -9.762 -12.398 5.955 1.00 86.12 122 ARG A O 1
ATOM 917 N N . PRO A 1 123 ? -10.900 -12.275 7.879 1.00 85.88 123 PRO A N 1
ATOM 918 C CA . PRO A 1 123 ? -12.119 -11.772 7.236 1.00 85.88 123 PRO A CA 1
ATOM 919 C C . PRO A 1 123 ? -11.953 -10.380 6.607 1.00 85.88 123 PRO A C 1
ATOM 921 O O . PRO A 1 123 ? -12.646 -10.060 5.641 1.00 85.88 123 PRO A O 1
ATOM 924 N N . VAL A 1 124 ? -11.048 -9.548 7.132 1.00 86.44 124 VAL A N 1
ATOM 925 C CA . VAL A 1 124 ? -10.753 -8.223 6.567 1.00 86.44 124 VAL A CA 1
ATOM 926 C C . VAL A 1 124 ? -10.021 -8.372 5.236 1.00 86.44 124 VAL A C 1
ATOM 928 O O . VAL A 1 124 ? -10.451 -7.797 4.239 1.00 86.44 124 VAL A O 1
ATOM 931 N N . VAL A 1 125 ? -8.981 -9.207 5.194 1.00 85.06 125 VAL A N 1
ATOM 932 C CA . VAL A 1 125 ? -8.210 -9.494 3.977 1.00 85.06 125 VAL A CA 1
ATOM 933 C C . VAL A 1 125 ? -9.103 -10.113 2.906 1.00 85.06 125 VAL A C 1
ATOM 935 O O . VAL A 1 125 ? -9.067 -9.666 1.765 1.00 85.06 125 VAL A O 1
ATOM 938 N N . TRP A 1 126 ? -9.978 -11.058 3.266 1.00 87.44 126 TRP A N 1
ATOM 939 C CA . TRP A 1 126 ? -10.932 -11.645 2.318 1.00 87.44 126 TRP A CA 1
ATOM 940 C C . TRP A 1 126 ? -11.892 -10.617 1.714 1.00 87.44 126 TRP A C 1
ATOM 942 O O . TRP A 1 126 ? -12.150 -10.655 0.514 1.00 87.44 126 TRP A O 1
ATOM 952 N N . ARG A 1 127 ? -12.384 -9.655 2.504 1.00 87.94 127 ARG A N 1
ATOM 953 C CA . ARG A 1 127 ? -13.225 -8.561 1.984 1.00 87.94 127 ARG A CA 1
ATOM 954 C C . ARG A 1 127 ? -12.455 -7.573 1.116 1.00 87.94 127 ARG A C 1
ATOM 956 O O . ARG A 1 127 ? -13.046 -6.951 0.241 1.00 87.94 127 ARG A O 1
ATOM 963 N N . MET A 1 128 ? -11.160 -7.414 1.365 1.00 88.88 128 MET A N 1
ATOM 964 C CA . MET A 1 128 ? -10.286 -6.524 0.607 1.00 88.88 128 MET A CA 1
ATOM 965 C C . MET A 1 128 ? -9.617 -7.210 -0.593 1.00 88.88 128 MET A C 1
ATOM 967 O O . MET A 1 128 ? -8.959 -6.536 -1.380 1.00 88.88 128 MET A O 1
ATOM 971 N N . LEU A 1 129 ? -9.825 -8.515 -0.789 1.00 89.38 129 LEU A N 1
ATOM 972 C CA . LEU A 1 129 ? -9.269 -9.274 -1.909 1.00 89.38 129 LEU A CA 1
ATOM 973 C C . LEU A 1 129 ? -9.618 -8.683 -3.293 1.00 89.38 129 LEU A C 1
ATOM 975 O O . LEU A 1 129 ? -8.719 -8.598 -4.128 1.00 89.38 129 LEU A O 1
ATOM 979 N N . PRO A 1 130 ? -10.848 -8.192 -3.559 1.00 89.31 130 PRO A N 1
ATOM 980 C CA . PRO A 1 130 ? -11.140 -7.520 -4.826 1.00 89.31 130 PRO A CA 1
ATOM 981 C C . PRO A 1 130 ? -10.314 -6.243 -5.014 1.00 89.31 130 PRO A C 1
ATOM 983 O O . PRO A 1 130 ? -9.843 -5.970 -6.115 1.00 89.31 130 PRO A O 1
ATOM 986 N N . ALA A 1 131 ? -10.092 -5.485 -3.933 1.00 88.00 131 ALA A N 1
ATOM 987 C CA . ALA A 1 131 ? -9.258 -4.289 -3.967 1.00 88.00 131 ALA A CA 1
ATOM 988 C C . ALA A 1 131 ? -7.791 -4.648 -4.241 1.00 88.00 131 ALA A C 1
ATOM 990 O O . ALA A 1 131 ? -7.156 -3.973 -5.039 1.00 88.00 131 ALA A O 1
ATOM 991 N N . LEU A 1 132 ? -7.284 -5.748 -3.668 1.00 90.94 132 LEU A N 1
ATOM 992 C CA . LEU A 1 132 ? -5.942 -6.262 -3.957 1.00 90.94 132 LEU A CA 1
ATOM 993 C C . LEU A 1 132 ? -5.764 -6.581 -5.447 1.00 90.94 132 LEU A C 1
ATOM 995 O O . LEU A 1 132 ? -4.790 -6.141 -6.056 1.00 90.94 132 LEU A O 1
ATOM 999 N N . LEU A 1 133 ? -6.697 -7.334 -6.036 1.00 91.75 133 LEU A N 1
ATOM 1000 C CA . LEU A 1 133 ? -6.639 -7.703 -7.454 1.00 91.75 133 LEU A CA 1
ATOM 1001 C C . LEU A 1 133 ? -6.708 -6.467 -8.353 1.00 91.75 133 LEU A C 1
ATOM 1003 O O . LEU A 1 133 ? -5.920 -6.333 -9.290 1.00 91.75 133 LEU A O 1
ATOM 1007 N N . LEU A 1 134 ? -7.606 -5.536 -8.029 1.00 90.81 134 LEU A N 1
ATOM 1008 C CA . LEU A 1 134 ? -7.743 -4.278 -8.753 1.00 90.81 134 LEU A CA 1
ATOM 1009 C C . LEU A 1 134 ? -6.468 -3.431 -8.651 1.00 90.81 134 LEU A C 1
ATOM 1011 O O . LEU A 1 134 ? -6.044 -2.839 -9.637 1.00 90.81 134 LEU A O 1
ATOM 1015 N N . GLN A 1 135 ? -5.810 -3.420 -7.495 1.00 90.31 135 GLN A N 1
ATOM 1016 C CA . GLN A 1 135 ? -4.572 -2.680 -7.276 1.00 90.31 135 GLN A CA 1
ATOM 1017 C C . GLN A 1 135 ? -3.388 -3.319 -8.012 1.00 90.31 135 GLN A C 1
ATOM 1019 O O . GLN A 1 135 ? -2.587 -2.607 -8.618 1.00 90.31 135 GLN A O 1
ATOM 1024 N N . ALA A 1 136 ? -3.308 -4.649 -8.059 1.00 91.62 136 ALA A N 1
ATOM 1025 C CA . ALA A 1 136 ? -2.322 -5.350 -8.878 1.00 91.62 136 ALA A CA 1
ATOM 1026 C C . ALA A 1 136 ? -2.499 -5.031 -10.374 1.00 91.62 136 ALA A C 1
ATOM 1028 O O . ALA A 1 136 ? -1.537 -4.638 -11.036 1.00 91.62 136 ALA A O 1
ATOM 1029 N N . ALA A 1 137 ? -3.732 -5.123 -10.885 1.00 92.19 137 ALA A N 1
ATOM 1030 C CA . ALA A 1 137 ? -4.054 -4.804 -12.275 1.00 92.19 137 ALA A CA 1
ATOM 1031 C C . ALA A 1 137 ? -3.757 -3.334 -12.606 1.00 92.19 137 ALA A C 1
ATOM 1033 O O . ALA A 1 137 ? -3.101 -3.042 -13.605 1.00 92.19 137 ALA A O 1
ATOM 1034 N N . TRP A 1 138 ? -4.162 -2.409 -11.730 1.00 91.00 138 TRP A N 1
ATOM 1035 C CA . TRP A 1 138 ? -3.899 -0.981 -11.898 1.00 91.00 138 TRP A CA 1
ATOM 1036 C C . TRP A 1 138 ? -2.401 -0.673 -11.913 1.00 91.00 138 TRP A C 1
ATOM 1038 O O . TRP A 1 138 ? -1.938 0.090 -12.755 1.00 91.00 138 TRP A O 1
ATOM 1048 N N . GLY A 1 139 ? -1.626 -1.306 -11.026 1.00 90.56 139 GLY A N 1
ATOM 1049 C CA . GLY A 1 139 ? -0.169 -1.167 -10.989 1.00 90.56 139 GLY A CA 1
ATOM 1050 C C . GLY A 1 139 ? 0.496 -1.673 -12.270 1.00 90.56 139 GLY A C 1
ATOM 1051 O O . GLY A 1 139 ? 1.370 -1.004 -12.813 1.00 90.56 139 GLY A O 1
ATOM 1052 N N . ALA A 1 140 ? 0.046 -2.811 -12.803 1.00 91.88 140 ALA A N 1
ATOM 1053 C CA . ALA A 1 140 ? 0.546 -3.335 -14.073 1.00 91.88 140 ALA A CA 1
ATOM 1054 C C . ALA A 1 140 ? 0.239 -2.389 -15.248 1.00 91.88 140 ALA A C 1
ATOM 1056 O O . ALA A 1 140 ? 1.137 -2.060 -16.023 1.00 91.88 140 ALA A O 1
ATOM 1057 N N . MET A 1 141 ? -1.010 -1.918 -15.355 1.00 91.12 141 MET A N 1
ATOM 1058 C CA . MET A 1 141 ? -1.452 -1.009 -16.421 1.00 91.12 141 MET A CA 1
ATOM 1059 C C . MET A 1 141 ? -0.736 0.341 -16.375 1.00 91.12 141 MET A C 1
ATOM 1061 O O . MET A 1 141 ? -0.384 0.910 -17.408 1.00 91.12 141 MET A O 1
ATOM 1065 N N . LEU A 1 142 ? -0.522 0.877 -15.176 1.00 92.00 142 LEU A N 1
ATOM 1066 C CA . LEU A 1 142 ? 0.163 2.149 -15.001 1.00 92.00 142 LEU A CA 1
ATOM 1067 C C . LEU A 1 142 ? 1.637 2.023 -15.393 1.00 92.00 142 LEU A C 1
ATOM 1069 O O . LEU A 1 142 ? 2.136 2.844 -16.156 1.00 92.00 142 LEU A O 1
ATOM 1073 N N . ALA A 1 143 ? 2.303 0.951 -14.961 1.00 89.69 143 ALA A N 1
ATOM 1074 C CA . ALA A 1 143 ? 3.685 0.686 -15.339 1.00 89.69 143 ALA A CA 1
ATOM 1075 C C . ALA A 1 143 ? 3.852 0.447 -16.847 1.00 89.69 143 ALA A C 1
ATOM 1077 O O . ALA A 1 143 ? 4.833 0.913 -17.420 1.00 89.69 143 ALA A O 1
ATOM 1078 N N . SER A 1 144 ? 2.898 -0.210 -17.519 1.00 90.12 144 SER A N 1
ATOM 1079 C CA . SER A 1 144 ? 2.958 -0.350 -18.980 1.00 90.12 144 SER A CA 1
ATOM 1080 C C . SER A 1 144 ? 2.818 0.996 -19.690 1.00 90.12 144 SER A C 1
ATOM 1082 O O . SER A 1 144 ? 3.575 1.280 -20.610 1.00 90.12 144 SER A O 1
ATOM 1084 N N . LYS A 1 145 ? 1.901 1.859 -19.230 1.00 90.06 145 LYS A N 1
ATOM 1085 C CA . LYS A 1 145 ? 1.736 3.214 -19.779 1.00 90.06 145 LYS A CA 1
ATOM 1086 C C . LYS A 1 145 ? 2.987 4.071 -19.582 1.00 90.06 145 LYS A C 1
ATOM 1088 O O . LYS A 1 145 ? 3.363 4.815 -20.480 1.00 90.06 145 LYS A O 1
ATOM 1093 N N . GLU A 1 146 ? 3.632 3.973 -18.422 1.00 88.75 146 GLU A N 1
ATOM 1094 C CA . GLU A 1 146 ? 4.880 4.693 -18.147 1.00 88.75 146 GLU A CA 1
ATOM 1095 C C . GLU A 1 146 ? 6.053 4.168 -18.981 1.00 88.75 146 GLU A C 1
ATOM 1097 O O . GLU A 1 146 ? 6.884 4.960 -19.425 1.00 88.75 146 GLU A O 1
ATOM 1102 N N . PHE A 1 147 ? 6.085 2.864 -19.258 1.00 87.94 147 PHE A N 1
ATOM 1103 C CA . PHE A 1 147 ? 7.078 2.255 -20.137 1.00 87.94 147 PHE A CA 1
ATOM 1104 C C . PHE A 1 147 ? 6.903 2.673 -21.607 1.00 87.94 147 PHE A C 1
ATOM 1106 O O . PHE A 1 147 ? 7.884 3.013 -22.263 1.00 87.94 147 PHE A O 1
ATOM 1113 N N . ASP A 1 148 ? 5.669 2.734 -22.118 1.00 88.38 148 ASP A N 1
ATOM 1114 C CA . ASP A 1 148 ? 5.402 3.223 -23.481 1.00 88.38 148 ASP A CA 1
ATOM 1115 C C . ASP A 1 148 ? 5.846 4.683 -23.658 1.00 88.38 148 ASP A C 1
ATOM 1117 O O . ASP A 1 148 ? 6.464 5.033 -24.663 1.00 88.38 148 ASP A O 1
ATOM 1121 N N . LEU A 1 149 ? 5.574 5.535 -22.662 1.00 87.38 149 LEU A N 1
ATOM 1122 C CA . LEU A 1 149 ? 6.034 6.926 -22.657 1.00 87.38 149 LEU A CA 1
ATOM 1123 C C . LEU A 1 149 ? 7.564 7.020 -22.627 1.00 87.38 149 LEU A C 1
ATOM 1125 O O . LEU A 1 149 ? 8.136 7.858 -23.316 1.00 87.38 149 LEU A O 1
ATOM 1129 N N . TYR A 1 150 ? 8.232 6.154 -21.863 1.00 85.50 150 TYR A N 1
ATOM 1130 C CA . TYR A 1 150 ? 9.693 6.080 -21.844 1.00 85.50 150 TYR A CA 1
ATOM 1131 C C . TYR A 1 150 ? 10.265 5.752 -23.231 1.00 85.50 150 TYR A C 1
ATOM 1133 O O . TYR A 1 150 ? 11.162 6.450 -23.700 1.00 85.50 150 TYR A O 1
ATOM 1141 N N . LEU A 1 151 ? 9.703 4.754 -23.921 1.00 85.88 151 LEU A N 1
ATOM 1142 C CA . LEU A 1 151 ? 10.131 4.369 -25.270 1.00 85.88 151 LEU A CA 1
ATOM 1143 C C . LEU A 1 151 ? 9.886 5.459 -26.322 1.00 85.88 151 LEU A C 1
ATOM 1145 O O . LEU A 1 151 ? 10.630 5.543 -27.295 1.00 85.88 151 LEU A O 1
ATOM 1149 N N . GLN A 1 152 ? 8.842 6.276 -26.158 1.00 86.81 152 GLN A N 1
ATOM 1150 C CA . GLN A 1 152 ? 8.595 7.423 -27.039 1.00 86.81 152 GLN A CA 1
ATOM 1151 C C . GLN A 1 152 ? 9.635 8.528 -26.858 1.00 86.81 152 GLN A C 1
ATOM 1153 O O . GLN A 1 152 ? 9.986 9.182 -27.829 1.00 86.81 152 GLN A O 1
ATOM 1158 N N . ILE A 1 153 ? 10.116 8.736 -25.631 1.00 84.12 153 ILE A N 1
ATOM 1159 C CA . ILE A 1 153 ? 11.128 9.754 -25.316 1.00 84.12 153 ILE A CA 1
ATOM 1160 C C . ILE A 1 153 ? 12.536 9.277 -25.703 1.00 84.12 153 ILE A C 1
ATOM 1162 O O . ILE A 1 153 ? 13.404 10.101 -25.976 1.00 84.12 153 ILE A O 1
ATOM 1166 N N . SER A 1 154 ? 12.785 7.962 -25.711 1.00 74.19 154 SER A N 1
ATOM 1167 C CA . SER A 1 154 ? 14.094 7.396 -26.060 1.00 74.19 154 SER A CA 1
ATOM 1168 C C . SER A 1 154 ? 14.327 7.213 -27.566 1.00 74.19 154 SER A C 1
ATOM 1170 O O . SER A 1 154 ? 15.408 6.758 -27.942 1.00 74.19 154 SER A O 1
ATOM 1172 N N . LYS A 1 155 ? 13.315 7.457 -28.404 1.00 61.91 155 LYS A N 1
ATOM 1173 C CA . LYS A 1 155 ? 13.405 7.434 -29.871 1.00 61.91 155 LYS A CA 1
ATOM 1174 C C . LYS A 1 155 ? 13.662 8.833 -30.406 1.00 61.91 155 LYS A C 1
ATOM 1176 O O . LYS A 1 155 ? 14.433 8.918 -31.384 1.00 61.91 155 LYS A O 1
#

InterPro domains:
  IPR009801 Transmembrane protein 126 [PF07114] (1-153)
  IPR009801 Transmembrane protein 126 [PTHR16296] (1-153)

Radius of gyration: 17.85 Å; chains: 1; bounding box: 34×28×57 Å

Foldseek 3Di:
DQVLLQVLLQLLLVLLLLLLVLLCVLLVQPPPSVVLSVCSRNVLSVQLSVLCCPQQVVCLVVVVDPDLVVLLQSLLVSSLVSRHVVSNVVSVVSSVVSCVVVVSHDQDDPDCNVVVCCVSSVVVCVVCVVVSVVSSVSSSVSSSVSNVVSVVVVD